Protein AF-A0A8D2P522-F1 (afdb_monomer_lite)

InterPro domains:
  IPR005515 Vitelline membrane outer layer protein I (VOMI) [PF03762] (31-127)
  IPR005515 Vitelline membrane outer layer protein I (VOMI) [PTHR18841] (31-128)
  IPR036706 Vitelline membrane outer layer protein I (VOMI) superfamily [G3DSA:2.100.10.20] (17-127)
  IPR036706 Vitelline membrane outer layer protein I (VOMI) superfamily [SSF51092] (30-127)

Organism: NCBI:txid1220523

Foldseek 3Di:
DDDDQDDDDDDDDDDDDDDPPVPDDPDADDDDDDDDDDDDPPPKAWWKKKFFWADDDPPDPRTFGQWMWTAILVGDIDTGPGDPDGHIDDMDHTQPNQKHFRDKDWDWDDDPDPDDTGTRDMDTDIDGDPPDDDDDPDDD

pLDDT: mean 74.09, std 19.89, range [28.33, 97.31]

Structure (mmCIF, N/CA/C/O backbone):
data_AF-A0A8D2P522-F1
#
_entry.id   AF-A0A8D2P522-F1
#
loop_
_atom_site.group_PDB
_atom_site.id
_atom_site.type_symbol
_atom_site.label_atom_id
_atom_site.label_alt_id
_atom_site.label_comp_id
_atom_site.label_asym_id
_atom_site.label_entity_id
_atom_site.label_seq_id
_atom_site.pdbx_PDB_ins_code
_atom_site.Cartn_x
_atom_site.Cartn_y
_atom_site.Cartn_z
_atom_site.occupancy
_atom_site.B_iso_or_equiv
_atom_site.auth_seq_id
_atom_site.auth_comp_id
_atom_site.auth_asym_id
_atom_site.auth_atom_id
_atom_site.pdbx_PDB_model_num
ATOM 1 N N . MET A 1 1 ? 0.049 5.197 -7.178 1.00 37.78 1 MET A N 1
ATOM 2 C CA . MET A 1 1 ? -0.547 4.453 -6.044 1.00 37.78 1 MET A CA 1
ATOM 3 C C . MET A 1 1 ? -0.483 5.313 -4.789 1.00 37.78 1 MET A C 1
ATOM 5 O O . MET A 1 1 ? 0.595 5.444 -4.227 1.00 37.78 1 MET A O 1
ATOM 9 N N . ALA A 1 2 ? -1.590 5.943 -4.381 1.00 28.33 2 ALA A N 1
ATOM 10 C CA . ALA A 1 2 ? -1.675 6.690 -3.119 1.00 28.33 2 ALA A CA 1
ATOM 11 C C . ALA A 1 2 ? -2.430 5.866 -2.082 1.00 28.33 2 ALA A C 1
ATOM 13 O O . ALA A 1 2 ? -3.600 5.5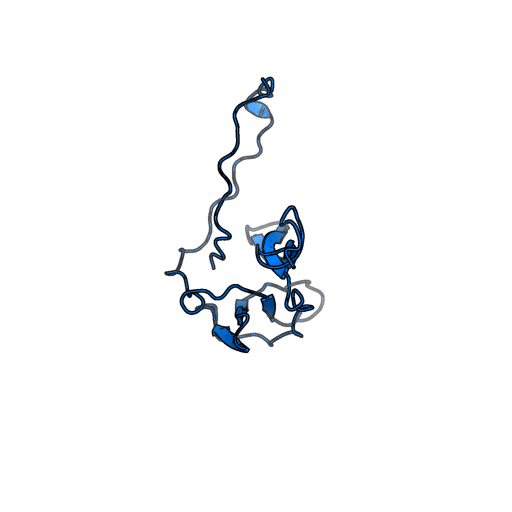59 -2.287 1.00 28.33 2 ALA A O 1
ATOM 14 N N . ILE A 1 3 ? -1.788 5.580 -0.950 1.00 39.34 3 ILE A N 1
ATOM 15 C CA . ILE A 1 3 ? -2.497 5.241 0.283 1.00 39.34 3 ILE A CA 1
ATOM 16 C C . ILE A 1 3 ? -2.469 6.500 1.142 1.00 39.34 3 ILE A C 1
ATOM 18 O O . ILE A 1 3 ? -1.415 6.895 1.639 1.00 39.34 3 ILE A O 1
ATOM 22 N N . VAL A 1 4 ? -3.615 7.153 1.295 1.00 34.84 4 VAL A N 1
ATOM 23 C CA . VAL A 1 4 ? -3.740 8.313 2.179 1.00 34.84 4 VAL A CA 1
ATOM 24 C C . VAL A 1 4 ? -4.156 7.806 3.553 1.00 34.84 4 VAL A C 1
ATOM 26 O O . VAL A 1 4 ? -5.303 7.429 3.767 1.00 34.84 4 VAL A O 1
ATOM 29 N N . THR A 1 5 ? -3.231 7.806 4.510 1.00 41.78 5 THR A N 1
ATOM 30 C CA . THR A 1 5 ? -3.612 7.802 5.925 1.00 41.78 5 THR A CA 1
ATOM 31 C C . THR A 1 5 ? -3.981 9.235 6.286 1.00 41.78 5 THR A C 1
ATOM 33 O O . THR A 1 5 ? -3.163 10.128 6.069 1.00 41.78 5 THR A O 1
ATOM 36 N N . HIS A 1 6 ? -5.198 9.477 6.785 1.00 37.53 6 HIS A N 1
ATOM 37 C CA . HIS A 1 6 ? -5.651 10.824 7.152 1.00 37.53 6 HIS A CA 1
ATOM 38 C C . HIS A 1 6 ? -4.574 11.570 7.964 1.00 37.53 6 HIS A C 1
ATOM 40 O O . HIS A 1 6 ? -4.178 11.077 9.027 1.00 37.53 6 HIS A O 1
ATOM 46 N N . PRO A 1 7 ? -4.084 12.731 7.495 1.00 40.59 7 PRO A N 1
ATOM 47 C CA . PRO A 1 7 ? -3.097 13.491 8.241 1.00 40.59 7 PRO A CA 1
ATOM 48 C C . PRO A 1 7 ? -3.731 14.014 9.535 1.00 40.59 7 PRO A C 1
ATOM 50 O O . PRO A 1 7 ? -4.802 14.622 9.520 1.00 40.59 7 PRO A O 1
ATOM 53 N N . ARG A 1 8 ? -3.067 13.783 10.674 1.00 40.03 8 ARG A N 1
ATOM 54 C CA . ARG A 1 8 ? -3.336 14.566 11.888 1.00 40.03 8 ARG A CA 1
ATOM 55 C C . ARG A 1 8 ? -2.931 16.024 11.615 1.00 40.03 8 ARG A C 1
ATOM 57 O O . ARG A 1 8 ? -1.868 16.226 11.028 1.00 40.03 8 ARG A O 1
ATOM 64 N N . PRO A 1 9 ? -3.705 17.031 12.056 1.00 40.56 9 PRO A N 1
ATOM 65 C CA . PRO A 1 9 ? -3.253 18.418 12.023 1.00 40.56 9 PRO A CA 1
ATOM 66 C C . PRO A 1 9 ? -1.980 18.557 12.868 1.00 40.56 9 PRO A C 1
ATOM 68 O O . PRO A 1 9 ? -1.960 18.139 14.027 1.00 40.56 9 PRO A O 1
ATOM 71 N N . LEU A 1 10 ? -0.910 19.104 12.290 1.00 47.97 10 LEU A N 1
ATOM 72 C CA . LEU A 1 10 ? 0.310 19.428 13.028 1.00 47.97 10 LEU A CA 1
ATOM 73 C C . LEU A 1 10 ? 0.059 20.699 13.854 1.00 47.97 10 LEU A C 1
ATOM 75 O O . LEU A 1 10 ? -0.255 21.748 13.294 1.00 47.97 10 LEU A O 1
ATOM 79 N N . SER A 1 11 ? 0.187 20.606 15.179 1.00 49.09 11 SER A N 1
ATOM 80 C CA . SER A 1 11 ? 0.166 21.774 16.069 1.00 49.09 11 SER A CA 1
ATOM 81 C C . SER A 1 11 ? 1.436 22.620 15.878 1.00 49.09 11 SER A C 1
ATOM 83 O O . SER A 1 11 ? 2.531 22.052 15.822 1.00 49.09 11 SER A O 1
ATOM 85 N N . PRO A 1 12 ? 1.344 23.961 15.820 1.00 55.34 12 PRO A N 1
ATOM 86 C CA . PRO A 1 12 ? 2.483 24.820 15.529 1.00 55.34 12 PRO A CA 1
ATOM 87 C C . PRO A 1 12 ? 3.178 25.249 16.825 1.00 55.34 12 PRO A C 1
ATOM 89 O O . PRO A 1 12 ? 2.961 26.352 17.316 1.00 55.34 12 PRO A O 1
ATOM 92 N N . THR A 1 13 ? 4.023 24.395 17.404 1.00 55.06 13 THR A N 1
ATOM 93 C CA . THR A 1 13 ? 4.893 24.815 18.518 1.00 55.06 13 THR A CA 1
ATOM 94 C C . THR A 1 13 ? 6.270 24.162 18.444 1.00 55.06 13 THR A C 1
ATOM 96 O O . THR A 1 13 ? 6.573 23.244 19.202 1.00 55.06 13 THR A O 1
ATOM 99 N N . HIS A 1 14 ? 7.110 24.642 17.527 1.00 51.31 14 HIS A N 1
ATOM 100 C CA . HIS A 1 14 ? 8.535 24.874 17.785 1.00 51.31 14 HIS A CA 1
ATOM 101 C C . HIS A 1 14 ? 9.153 25.627 16.605 1.00 51.31 14 HIS A C 1
ATOM 103 O O . HIS A 1 14 ? 9.045 25.194 15.460 1.00 51.31 14 HIS A O 1
ATOM 109 N N . GLY A 1 15 ? 9.799 26.761 16.885 1.00 53.97 15 GLY A N 1
ATOM 110 C CA . GLY A 1 15 ? 10.577 27.502 15.897 1.00 53.97 15 GLY A CA 1
ATOM 111 C C . GLY A 1 15 ? 11.801 26.694 15.478 1.00 53.97 15 GLY A C 1
ATOM 112 O O . GLY A 1 15 ? 12.825 26.716 16.160 1.00 53.97 15 GLY A O 1
ATOM 113 N N . HIS A 1 16 ? 11.690 25.974 14.366 1.00 54.34 16 HIS A N 1
ATOM 114 C CA . HIS A 1 16 ? 12.832 25.372 13.698 1.00 54.34 16 HIS A CA 1
ATOM 115 C C . HIS A 1 16 ? 13.516 26.447 12.855 1.00 54.34 16 HIS A C 1
ATOM 117 O O . HIS A 1 16 ? 12.885 27.104 12.035 1.00 54.34 16 HIS A O 1
ATOM 123 N N . ARG A 1 17 ? 14.812 26.668 13.100 1.00 55.31 17 ARG A N 1
ATOM 124 C CA . ARG A 1 17 ? 15.647 27.461 12.196 1.00 55.31 17 ARG A CA 1
ATOM 125 C C . ARG A 1 17 ? 15.749 26.694 10.885 1.00 55.31 17 ARG A C 1
ATOM 127 O O . ARG A 1 17 ? 16.305 25.595 10.880 1.00 55.31 17 ARG A O 1
ATOM 134 N N . ASP A 1 18 ? 15.214 27.267 9.815 1.00 57.59 18 ASP A N 1
ATOM 135 C CA . ASP A 1 18 ? 15.325 26.690 8.482 1.00 57.59 18 ASP A CA 1
ATOM 136 C C . ASP A 1 18 ? 16.809 26.597 8.091 1.00 57.59 18 ASP A C 1
ATOM 138 O O . ASP A 1 18 ? 17.536 27.596 8.179 1.00 57.59 18 ASP A O 1
ATOM 142 N N . PRO A 1 19 ? 17.305 25.414 7.693 1.00 58.59 19 PRO A N 1
ATOM 143 C CA . PRO A 1 19 ? 18.630 25.316 7.112 1.00 58.59 19 PRO A CA 1
ATOM 144 C C . PRO A 1 19 ? 18.666 26.107 5.792 1.00 58.59 19 PRO A C 1
ATOM 146 O O . PRO A 1 19 ? 17.648 26.225 5.106 1.00 58.59 19 PRO A O 1
ATOM 149 N N . PRO A 1 20 ? 19.828 26.661 5.405 1.00 50.91 20 PRO A N 1
ATOM 150 C CA . PRO A 1 20 ? 19.956 27.381 4.147 1.00 50.91 20 PRO A CA 1
ATOM 151 C C . PRO A 1 20 ? 19.505 26.496 2.975 1.00 50.91 20 PRO A C 1
ATOM 153 O O . PRO A 1 20 ? 19.893 25.327 2.876 1.00 50.91 20 PRO A O 1
ATOM 156 N N . LEU A 1 21 ? 18.715 27.097 2.075 1.00 57.53 21 LEU A N 1
ATOM 157 C CA . LEU A 1 21 ? 18.064 26.498 0.895 1.00 57.53 21 LEU A CA 1
ATOM 158 C C . LEU A 1 21 ? 18.992 25.648 0.002 1.00 57.53 21 LEU A C 1
ATOM 160 O O . LEU A 1 21 ? 18.518 24.848 -0.794 1.00 57.53 21 LEU A O 1
ATOM 164 N N . ALA A 1 22 ? 20.310 25.785 0.152 1.00 55.59 22 ALA A N 1
ATOM 165 C CA . ALA A 1 22 ? 21.335 25.043 -0.576 1.00 55.59 22 ALA A CA 1
ATOM 166 C C . ALA A 1 22 ? 21.527 23.576 -0.127 1.00 55.59 22 ALA A C 1
ATOM 168 O O . ALA A 1 22 ? 22.330 22.865 -0.725 1.00 55.59 22 ALA A O 1
ATOM 169 N N . SER A 1 23 ? 20.838 23.121 0.925 1.00 53.22 23 SER A N 1
ATOM 170 C CA . SER A 1 23 ? 20.988 21.764 1.485 1.00 53.22 23 SER A CA 1
ATOM 171 C C . SER A 1 23 ? 19.789 20.844 1.248 1.00 53.22 23 SER A C 1
ATOM 173 O O . SER A 1 23 ? 19.836 19.670 1.614 1.00 53.22 23 SER A O 1
ATOM 175 N N . VAL A 1 24 ? 18.728 21.349 0.613 1.00 57.62 24 VAL A N 1
ATOM 176 C CA . VAL A 1 24 ? 17.589 20.524 0.211 1.00 57.62 24 VAL A CA 1
ATOM 177 C C . VAL A 1 24 ? 17.919 19.947 -1.167 1.00 57.62 24 VAL A C 1
ATOM 179 O O . VAL A 1 24 ? 17.965 20.714 -2.133 1.00 57.62 24 VAL A O 1
ATOM 182 N N . PRO A 1 25 ? 18.203 18.635 -1.295 1.00 61.31 25 PRO A N 1
ATOM 183 C CA . PRO A 1 25 ? 18.357 18.030 -2.611 1.00 61.31 25 PRO A CA 1
ATOM 184 C C . PRO A 1 25 ? 17.099 18.326 -3.440 1.00 61.31 25 PRO A C 1
ATOM 186 O O . PRO A 1 25 ? 16.006 18.384 -2.865 1.00 61.31 25 PRO A O 1
ATOM 189 N N . PRO A 1 26 ? 17.219 18.536 -4.764 1.00 58.50 26 PRO A N 1
ATOM 190 C CA . PRO A 1 26 ? 16.049 18.768 -5.596 1.00 58.50 26 PRO A CA 1
ATOM 191 C C . PRO A 1 26 ? 15.052 17.638 -5.346 1.00 58.50 26 PRO A C 1
ATOM 193 O O . PRO A 1 26 ? 15.433 16.463 -5.369 1.00 58.50 26 PRO A O 1
ATOM 196 N N . CYS A 1 27 ? 13.794 17.992 -5.061 1.00 59.09 27 CYS A N 1
ATOM 197 C CA . CYS A 1 27 ? 12.725 17.007 -4.966 1.00 59.09 27 CYS A CA 1
ATOM 198 C C . CYS A 1 27 ? 12.830 16.098 -6.200 1.00 59.09 27 CYS A C 1
ATOM 200 O O . CYS A 1 27 ? 12.924 16.629 -7.313 1.00 59.09 27 CYS A O 1
ATOM 202 N N . PRO A 1 28 ? 12.864 14.764 -6.032 1.00 60.09 28 PRO A N 1
ATOM 203 C CA . PRO A 1 28 ? 12.922 13.852 -7.162 1.00 60.09 28 PRO A CA 1
ATOM 204 C C . PRO A 1 28 ? 11.850 14.236 -8.181 1.00 60.09 28 PRO A C 1
ATOM 206 O O . PRO A 1 28 ? 10.729 14.580 -7.792 1.00 60.09 28 PRO A O 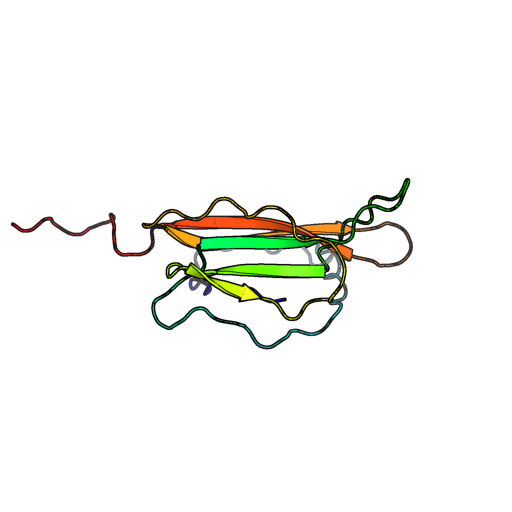1
ATOM 209 N N . ARG A 1 29 ? 12.181 14.192 -9.478 1.00 55.19 29 ARG A N 1
ATOM 210 C CA . ARG A 1 29 ? 11.164 14.324 -10.526 1.00 55.19 29 ARG A CA 1
ATOM 211 C C . ARG A 1 29 ? 10.041 13.332 -10.209 1.00 55.19 29 ARG A C 1
ATOM 213 O O . ARG A 1 29 ? 10.301 12.152 -9.989 1.00 55.19 29 ARG A O 1
ATOM 220 N N . SER A 1 30 ? 8.808 13.820 -10.110 1.00 65.94 30 SER A N 1
ATOM 221 C CA . SER A 1 30 ? 7.649 12.965 -9.865 1.00 65.94 30 SER A CA 1
ATOM 222 C C . SER A 1 30 ? 7.341 12.189 -11.142 1.00 65.94 30 SER A C 1
ATOM 224 O O . SER A 1 30 ? 6.943 12.789 -12.140 1.00 65.94 30 SER A O 1
ATOM 226 N N . TYR A 1 31 ? 7.537 10.874 -11.118 1.00 71.00 31 TYR A N 1
ATOM 227 C CA . TYR A 1 31 ? 7.161 9.983 -12.213 1.00 71.00 31 TYR A CA 1
ATOM 228 C C . TYR A 1 31 ? 5.757 9.407 -11.982 1.00 71.00 31 TYR A C 1
ATOM 230 O O . TYR A 1 31 ? 5.371 9.114 -10.849 1.00 71.00 31 TYR A O 1
ATOM 238 N N . GLY A 1 32 ? 5.009 9.220 -13.072 1.00 74.81 32 GLY A N 1
ATOM 239 C CA . GLY A 1 32 ? 3.660 8.649 -13.056 1.00 74.81 32 GLY A CA 1
ATOM 240 C C . GLY A 1 32 ? 2.545 9.659 -12.770 1.00 74.81 32 GLY A C 1
ATOM 241 O O . GLY A 1 32 ? 2.769 10.852 -12.580 1.00 74.81 32 GLY A O 1
ATOM 242 N N . SER A 1 33 ? 1.307 9.168 -12.777 1.00 81.44 33 SER A N 1
ATOM 243 C CA . SER A 1 33 ? 0.108 9.923 -12.401 1.00 81.44 33 SER A CA 1
ATOM 244 C C . SER A 1 33 ? -0.603 9.231 -11.243 1.00 81.44 33 SER A C 1
ATOM 246 O O . SER A 1 33 ? -0.514 8.013 -11.070 1.00 81.44 33 SER A O 1
ATOM 248 N N . TRP A 1 34 ? -1.282 10.016 -10.410 1.00 83.50 34 TRP A N 1
ATOM 249 C CA . TRP A 1 34 ? -2.076 9.472 -9.317 1.00 83.50 34 TRP A CA 1
ATOM 250 C C . TRP A 1 34 ? -3.413 8.963 -9.842 1.00 83.50 34 TRP A C 1
ATOM 252 O O . TRP A 1 34 ? -4.172 9.702 -10.460 1.00 83.50 34 TRP A O 1
ATOM 262 N N . GLU A 1 35 ? -3.707 7.709 -9.531 1.00 85.50 35 GLU A N 1
ATOM 263 C CA . GLU A 1 35 ? -5.033 7.128 -9.711 1.00 85.50 35 GLU A CA 1
ATOM 264 C C . GLU A 1 35 ? -5.998 7.602 -8.619 1.00 85.50 35 GLU A C 1
ATOM 266 O O . GLU A 1 35 ? -5.578 7.975 -7.517 1.00 85.50 35 GLU A O 1
ATOM 271 N N . SER A 1 36 ? -7.303 7.528 -8.898 1.00 88.75 36 SER A N 1
ATOM 272 C CA . SER A 1 36 ? -8.326 7.719 -7.865 1.00 88.75 36 SER A CA 1
ATOM 273 C C . SER A 1 36 ? -8.142 6.702 -6.730 1.00 88.75 36 SER A C 1
ATOM 275 O O . SER A 1 36 ? -7.857 5.531 -7.003 1.00 88.75 36 SER A O 1
ATOM 277 N N . PRO A 1 37 ? -8.320 7.115 -5.463 1.00 87.19 37 PRO A N 1
ATOM 278 C CA . PRO A 1 37 ? -8.141 6.217 -4.333 1.00 87.19 37 PRO A CA 1
ATOM 279 C C . PRO A 1 37 ? -9.190 5.103 -4.349 1.00 87.19 37 PRO A C 1
ATOM 281 O O . PRO A 1 37 ? -10.366 5.339 -4.625 1.00 87.19 37 PRO A O 1
ATOM 284 N N . VAL A 1 38 ? -8.756 3.895 -3.995 1.00 91.62 38 VAL A N 1
ATOM 285 C CA . VAL A 1 38 ? -9.642 2.779 -3.654 1.00 91.62 38 VAL A CA 1
ATOM 286 C C . VAL A 1 38 ? -9.732 2.737 -2.132 1.00 91.62 38 VAL A C 1
ATOM 288 O O . VAL A 1 38 ? -8.706 2.722 -1.452 1.00 91.62 38 VAL A O 1
ATOM 291 N N . LEU A 1 39 ? -10.949 2.789 -1.596 1.00 93.25 39 LEU A N 1
ATOM 292 C CA . LEU A 1 39 ? -11.202 2.953 -0.166 1.00 93.25 39 LEU A CA 1
ATOM 293 C C . LEU A 1 39 ? -11.866 1.709 0.418 1.00 93.25 39 LEU A C 1
ATOM 295 O O . LEU A 1 39 ? -12.616 1.014 -0.266 1.00 93.25 39 LEU A O 1
ATOM 299 N N . CYS A 1 40 ? -11.623 1.471 1.705 1.00 94.88 40 CYS A N 1
ATOM 300 C CA . CYS A 1 40 ? -12.426 0.522 2.463 1.00 94.88 40 CYS A CA 1
ATOM 301 C C . CYS A 1 40 ? -13.881 1.005 2.571 1.00 94.88 40 CYS A C 1
ATOM 303 O O . CYS A 1 40 ? -14.134 2.212 2.463 1.00 94.88 40 CYS A O 1
ATOM 305 N N . PRO A 1 41 ? -14.833 0.091 2.831 1.00 95.56 41 PRO A N 1
ATOM 306 C CA . PRO A 1 41 ? -16.200 0.458 3.162 1.00 95.56 41 PRO A CA 1
ATOM 307 C C . PRO A 1 41 ? -16.250 1.439 4.336 1.00 95.56 41 PRO A C 1
ATOM 309 O O . PRO A 1 41 ? -15.328 1.529 5.154 1.00 95.56 41 PRO A O 1
ATOM 312 N N . GLN A 1 42 ? -17.344 2.190 4.427 1.00 93.25 42 GLN A N 1
ATOM 313 C CA . GLN A 1 42 ? -17.519 3.174 5.488 1.00 93.25 42 GLN A CA 1
ATOM 314 C C . GLN A 1 42 ? -17.397 2.520 6.873 1.00 93.25 42 GLN A C 1
ATOM 316 O O . GLN A 1 42 ? -18.077 1.543 7.168 1.00 93.25 42 GLN A O 1
ATOM 321 N N . GLY A 1 43 ? -16.543 3.089 7.728 1.00 88.88 43 GLY A N 1
ATOM 322 C CA . GLY A 1 43 ? -16.288 2.586 9.083 1.00 88.88 43 GLY A CA 1
ATOM 323 C C . GLY A 1 43 ? -15.153 1.564 9.185 1.00 88.88 43 GLY A C 1
ATOM 324 O O . GLY A 1 43 ? -14.723 1.256 10.293 1.00 88.88 43 GLY A O 1
ATOM 325 N N . GLU A 1 44 ? -14.615 1.089 8.063 1.00 92.62 44 GLU A N 1
ATOM 326 C CA . GLU A 1 44 ? -13.472 0.181 8.041 1.00 92.62 44 GLU A CA 1
ATOM 327 C C . GLU A 1 44 ? -12.140 0.909 7.818 1.00 92.62 44 GLU A C 1
ATOM 329 O O . GLU A 1 44 ? -12.067 2.087 7.464 1.00 92.62 44 GLU A O 1
ATOM 334 N N . PHE A 1 45 ? -11.050 0.180 8.035 1.00 93.00 45 PHE A N 1
ATOM 335 C CA . PHE A 1 45 ? -9.688 0.670 7.884 1.00 93.00 45 PHE A CA 1
ATOM 336 C C . PHE A 1 45 ? -8.779 -0.421 7.329 1.00 93.00 45 PHE A C 1
ATOM 338 O O . PHE A 1 45 ? -9.071 -1.610 7.453 1.00 93.00 45 PHE A O 1
ATOM 345 N N . LEU A 1 46 ? -7.656 -0.003 6.745 1.00 95.12 46 LEU A N 1
ATOM 346 C CA . LEU A 1 46 ? -6.621 -0.919 6.282 1.00 95.12 46 LEU A CA 1
ATOM 347 C C . LEU A 1 46 ? -5.972 -1.650 7.458 1.00 95.12 46 LEU A C 1
ATOM 349 O O . LEU A 1 46 ? -5.702 -1.052 8.506 1.00 95.12 46 LEU A O 1
ATOM 353 N N . THR A 1 47 ? -5.682 -2.930 7.245 1.00 95.62 47 THR A N 1
ATOM 354 C CA . THR A 1 47 ? -5.079 -3.824 8.236 1.00 95.62 47 THR A CA 1
ATOM 355 C C . THR A 1 47 ? -3.806 -4.493 7.728 1.00 95.62 47 THR A C 1
ATOM 357 O O . THR A 1 47 ? -2.865 -4.635 8.501 1.00 95.62 47 THR A O 1
ATOM 360 N N . SER A 1 48 ? -3.708 -4.845 6.445 1.00 96.25 48 SER A N 1
ATOM 361 C CA . SER A 1 48 ? -2.507 -5.461 5.862 1.00 96.25 48 SER A CA 1
ATOM 362 C C . SER A 1 48 ? -2.345 -5.103 4.382 1.00 96.25 48 SER A C 1
ATOM 364 O O . SER A 1 48 ? -3.251 -4.514 3.790 1.00 96.25 48 SER A O 1
ATOM 366 N N . PHE A 1 49 ? -1.198 -5.436 3.788 1.00 96.00 49 PHE A N 1
ATOM 367 C CA . PHE A 1 49 ? -0.937 -5.257 2.357 1.00 96.00 49 PHE A CA 1
ATOM 368 C C . PHE A 1 49 ? -0.097 -6.400 1.779 1.00 96.00 49 PHE A C 1
ATOM 370 O O . PHE A 1 49 ? 0.585 -7.108 2.520 1.00 96.00 49 PHE A O 1
ATOM 377 N N . ARG A 1 50 ? -0.093 -6.540 0.455 1.00 95.25 50 ARG A N 1
ATOM 378 C CA . ARG A 1 50 ? 0.942 -7.261 -0.298 1.00 95.25 50 ARG A CA 1
ATOM 379 C C . ARG A 1 50 ? 1.298 -6.489 -1.560 1.00 95.25 50 ARG A C 1
ATOM 381 O O . ARG A 1 50 ? 0.486 -5.720 -2.070 1.00 95.25 50 ARG A O 1
ATOM 388 N N . LEU A 1 51 ? 2.511 -6.694 -2.056 1.00 93.62 51 LEU A N 1
ATOM 389 C CA . LEU A 1 51 ? 2.985 -6.090 -3.300 1.00 93.62 51 LEU A CA 1
ATOM 390 C C . LEU A 1 51 ? 3.005 -7.135 -4.407 1.00 93.62 51 LEU A C 1
ATOM 392 O O . LEU A 1 51 ? 3.320 -8.300 -4.153 1.00 93.62 51 LEU A O 1
ATOM 396 N N . ARG A 1 52 ? 2.695 -6.701 -5.626 1.00 92.44 52 ARG A N 1
ATOM 397 C CA . ARG A 1 52 ? 3.096 -7.401 -6.840 1.00 92.44 52 ARG A CA 1
ATOM 398 C C . ARG A 1 52 ? 4.453 -6.861 -7.239 1.00 92.44 52 ARG A C 1
ATOM 400 O O . ARG A 1 52 ? 4.658 -5.648 -7.211 1.00 92.44 52 ARG A O 1
ATOM 407 N N . VAL A 1 53 ? 5.375 -7.755 -7.547 1.00 86.94 53 VAL A N 1
ATOM 408 C CA . VAL A 1 53 ? 6.783 -7.419 -7.715 1.00 86.94 53 VAL A CA 1
ATOM 409 C C . VAL A 1 53 ? 7.320 -8.100 -8.963 1.00 86.94 53 VAL A C 1
ATOM 411 O O . VAL A 1 53 ? 7.032 -9.272 -9.210 1.00 86.94 53 VAL A O 1
ATOM 414 N N . GLU A 1 54 ? 8.092 -7.370 -9.761 1.00 81.19 54 GLU A N 1
ATOM 415 C CA . GLU A 1 54 ? 8.826 -7.968 -10.872 1.00 81.19 54 GLU A CA 1
ATOM 416 C C . GLU A 1 54 ? 9.950 -8.873 -10.329 1.00 81.19 54 GLU A C 1
ATOM 418 O O . GLU A 1 54 ? 10.724 -8.434 -9.472 1.00 81.19 54 GLU A O 1
ATOM 423 N N . PRO A 1 55 ? 10.033 -10.148 -10.752 1.00 66.06 55 PRO A N 1
ATOM 424 C CA . PRO A 1 55 ? 11.103 -11.030 -10.312 1.00 66.06 55 PRO A CA 1
ATOM 425 C C . PRO A 1 55 ? 12.456 -10.542 -10.841 1.00 66.06 55 PRO A C 1
ATOM 427 O O . PRO A 1 55 ? 12.580 -10.186 -12.011 1.00 66.06 55 PRO A O 1
ATOM 430 N N . SER A 1 56 ? 13.488 -10.592 -9.994 1.00 63.53 56 SER A N 1
ATOM 431 C CA . SER A 1 56 ? 14.860 -10.294 -10.416 1.00 63.53 56 SER A CA 1
ATOM 432 C C . SER A 1 56 ? 15.285 -11.243 -11.544 1.00 63.53 56 SER A C 1
ATOM 434 O O . SER A 1 56 ? 15.292 -12.468 -11.390 1.00 63.53 56 SER A O 1
ATOM 436 N N . VAL A 1 57 ? 15.638 -10.670 -12.694 1.00 54.03 57 VAL A N 1
ATOM 437 C CA . VAL A 1 57 ? 16.193 -11.384 -13.849 1.00 54.03 57 VAL A CA 1
ATOM 438 C C . VAL A 1 57 ? 17.713 -11.197 -13.886 1.00 54.03 57 VAL A C 1
ATOM 440 O O . VAL A 1 57 ? 18.235 -10.237 -14.447 1.00 54.03 57 VAL A O 1
ATOM 443 N N . GLY A 1 58 ? 18.448 -12.154 -13.312 1.00 56.84 58 GLY A N 1
ATOM 444 C CA . GLY A 1 58 ? 19.911 -12.245 -13.430 1.00 56.84 58 GLY A CA 1
ATOM 445 C C . GLY A 1 58 ? 20.700 -11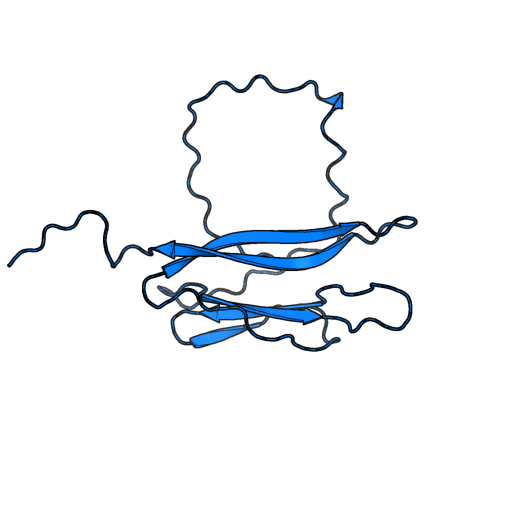.437 -12.389 1.00 56.84 58 GLY A C 1
ATOM 446 O O . GLY A 1 58 ? 20.368 -11.443 -11.215 1.00 56.84 58 GLY A O 1
ATOM 447 N N . ILE A 1 59 ? 21.799 -10.791 -12.810 1.00 49.22 59 ILE A N 1
ATOM 448 C CA . ILE A 1 59 ? 22.777 -10.087 -11.938 1.00 49.22 59 ILE A CA 1
ATOM 449 C C . ILE A 1 59 ? 22.279 -8.677 -11.535 1.00 49.22 59 ILE A C 1
ATOM 451 O O . ILE A 1 59 ? 22.996 -7.913 -10.895 1.00 49.22 59 ILE A O 1
ATOM 455 N N . ARG A 1 60 ? 21.062 -8.293 -11.937 1.00 47.34 60 ARG A N 1
ATOM 456 C CA . ARG A 1 60 ? 20.473 -6.987 -11.628 1.00 47.34 60 ARG A CA 1
ATOM 457 C C . ARG A 1 60 ? 19.376 -7.120 -10.575 1.00 47.34 60 ARG A C 1
ATOM 459 O O . ARG A 1 60 ? 18.433 -7.901 -10.725 1.00 47.34 60 ARG A O 1
ATOM 466 N N . ASP A 1 61 ? 19.486 -6.297 -9.539 1.00 50.34 61 ASP A N 1
ATOM 467 C CA . ASP A 1 61 ? 18.452 -6.080 -8.528 1.00 50.34 61 ASP A CA 1
ATOM 468 C C . ASP A 1 61 ? 17.320 -5.218 -9.113 1.00 50.34 61 ASP A C 1
ATOM 470 O O . ASP A 1 61 ? 17.113 -4.075 -8.719 1.00 50.34 61 ASP A O 1
ATOM 474 N N . ASP A 1 62 ? 16.576 -5.740 -10.086 1.00 54.12 62 ASP A N 1
ATOM 475 C CA . ASP A 1 62 ? 15.399 -5.050 -10.622 1.00 54.12 62 ASP A CA 1
ATOM 476 C C . ASP A 1 62 ? 14.140 -5.597 -9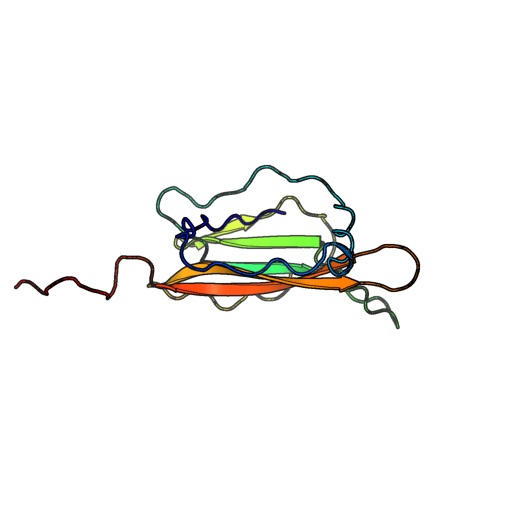.931 1.00 54.12 62 ASP A C 1
ATOM 478 O O . ASP A 1 62 ? 13.351 -6.333 -10.511 1.00 54.12 62 ASP A O 1
ATOM 482 N N . THR A 1 63 ? 13.984 -5.301 -8.638 1.00 61.84 63 THR A N 1
ATOM 483 C CA . THR A 1 63 ? 12.799 -5.696 -7.854 1.00 61.84 63 THR A CA 1
ATOM 484 C C . THR A 1 63 ? 11.956 -4.457 -7.556 1.00 61.84 63 THR A C 1
ATOM 486 O O . THR A 1 63 ? 12.029 -3.885 -6.470 1.00 61.84 63 THR A O 1
ATOM 489 N N . ALA A 1 64 ? 11.182 -3.997 -8.541 1.00 77.25 64 ALA A N 1
ATOM 490 C CA . ALA A 1 64 ? 10.238 -2.894 -8.367 1.00 77.25 64 ALA A CA 1
ATOM 491 C C . ALA A 1 64 ? 8.821 -3.420 -8.099 1.00 77.25 64 ALA A C 1
ATOM 493 O O . ALA A 1 64 ? 8.371 -4.396 -8.704 1.00 77.25 64 ALA A O 1
ATOM 494 N N . ALA A 1 65 ? 8.098 -2.752 -7.199 1.00 88.19 65 ALA A N 1
ATOM 495 C CA . ALA A 1 65 ? 6.683 -3.000 -6.982 1.00 88.19 65 ALA A CA 1
ATOM 496 C C . ALA A 1 65 ? 5.878 -2.491 -8.185 1.00 88.19 65 ALA A C 1
ATOM 498 O O . ALA A 1 65 ? 5.931 -1.309 -8.532 1.00 88.19 65 ALA A O 1
ATOM 499 N N . THR A 1 66 ? 5.116 -3.384 -8.804 1.00 89.50 66 THR A N 1
ATOM 500 C CA . THR A 1 66 ? 4.292 -3.109 -9.984 1.00 89.50 66 THR A CA 1
ATOM 501 C C . THR A 1 66 ? 2.832 -2.855 -9.621 1.00 89.50 66 THR A C 1
ATOM 503 O O . THR A 1 66 ? 2.162 -2.078 -10.300 1.00 89.50 66 THR A O 1
ATOM 506 N N . ASP A 1 67 ? 2.338 -3.454 -8.534 1.00 92.62 67 ASP A N 1
ATOM 507 C CA . ASP A 1 67 ? 0.983 -3.257 -8.009 1.00 92.62 67 ASP A CA 1
ATOM 508 C C . ASP A 1 67 ? 0.923 -3.534 -6.494 1.00 92.62 67 ASP A C 1
ATOM 510 O O . ASP A 1 67 ? 1.896 -3.982 -5.882 1.00 92.62 67 ASP A O 1
ATOM 514 N N . MET A 1 68 ? -0.218 -3.252 -5.867 1.00 94.19 68 MET A N 1
ATOM 515 C CA . MET A 1 68 ? -0.481 -3.563 -4.463 1.00 94.19 68 MET A CA 1
ATOM 516 C C . MET A 1 68 ? -1.894 -4.085 -4.248 1.00 94.19 68 MET A C 1
ATOM 518 O O . MET A 1 68 ? -2.835 -3.692 -4.933 1.00 94.19 68 MET A O 1
ATOM 522 N N . GLU A 1 69 ? -2.041 -4.895 -3.213 1.00 96.50 69 GLU A N 1
ATOM 523 C CA . GLU A 1 69 ? -3.324 -5.152 -2.585 1.00 96.50 69 GLU A CA 1
ATOM 524 C C . GLU A 1 69 ? -3.260 -4.777 -1.111 1.00 96.50 69 GLU A C 1
ATOM 526 O O . GLU A 1 69 ? -2.199 -4.836 -0.483 1.00 96.50 69 GLU A O 1
ATOM 531 N N . ALA A 1 70 ? -4.406 -4.416 -0.547 1.00 96.44 70 ALA A N 1
ATOM 532 C CA . ALA A 1 70 ? -4.552 -4.142 0.870 1.00 96.44 70 ALA A CA 1
ATOM 533 C C . ALA A 1 70 ? -5.845 -4.750 1.415 1.00 96.44 70 ALA A C 1
ATOM 535 O O . ALA A 1 70 ? -6.844 -4.829 0.706 1.00 96.44 70 ALA A O 1
ATOM 536 N N . THR A 1 71 ? -5.840 -5.181 2.673 1.00 96.75 71 THR A N 1
ATOM 537 C CA . THR A 1 71 ? -7.035 -5.724 3.331 1.00 96.75 71 THR A CA 1
ATOM 538 C C . THR A 1 71 ? -7.680 -4.684 4.225 1.00 96.75 71 THR A C 1
ATOM 540 O O . THR A 1 71 ? -6.991 -3.981 4.968 1.00 96.75 71 THR A O 1
ATOM 543 N N . CYS A 1 72 ? -9.004 -4.628 4.202 1.00 95.62 72 CYS A N 1
ATOM 544 C CA . CYS A 1 72 ? -9.805 -3.897 5.170 1.00 95.62 72 CYS A CA 1
ATOM 545 C C . CYS A 1 72 ? -10.095 -4.755 6.409 1.00 95.62 72 CYS A C 1
ATOM 547 O O . CYS A 1 72 ? -9.953 -5.981 6.388 1.00 95.62 72 CYS A O 1
ATOM 549 N N . ALA A 1 73 ? -10.511 -4.115 7.500 1.00 92.88 73 ALA A N 1
ATOM 550 C CA . ALA A 1 73 ? -10.865 -4.783 8.751 1.00 92.88 73 ALA A CA 1
ATOM 551 C C . ALA A 1 73 ? -11.980 -5.835 8.586 1.00 92.88 73 ALA A C 1
ATOM 553 O O . ALA A 1 73 ? -11.917 -6.879 9.229 1.00 92.88 73 ALA A O 1
ATOM 554 N N . GLY A 1 74 ? -12.946 -5.603 7.692 1.00 92.75 74 GLY A N 1
ATOM 555 C CA . GLY A 1 74 ? -14.015 -6.545 7.348 1.00 92.75 74 GLY A CA 1
ATOM 556 C C . GLY A 1 74 ? -13.591 -7.668 6.395 1.00 92.75 74 GLY A C 1
ATOM 557 O O . GLY A 1 74 ? -14.423 -8.474 5.991 1.00 92.75 74 GLY A O 1
ATOM 558 N N . GLY A 1 75 ? -12.309 -7.738 6.019 1.00 94.38 75 GLY A N 1
ATOM 559 C CA . GLY A 1 75 ? -11.760 -8.784 5.153 1.00 94.38 75 GLY A CA 1
ATOM 560 C C . GLY A 1 75 ? -11.844 -8.491 3.653 1.00 94.38 75 GLY A C 1
ATOM 561 O O . GLY A 1 75 ? -11.347 -9.289 2.859 1.00 94.38 75 GLY A O 1
ATOM 562 N N . LEU A 1 76 ? -12.413 -7.351 3.246 1.00 96.50 76 LEU A N 1
ATOM 563 C CA . LEU A 1 76 ? -12.390 -6.929 1.846 1.00 96.50 76 LEU A CA 1
ATOM 564 C C . LEU A 1 76 ? -10.945 -6.707 1.378 1.00 96.50 76 LEU A C 1
ATOM 566 O O . LEU A 1 76 ? -10.184 -5.986 2.025 1.00 96.50 76 LEU A O 1
ATOM 570 N N . VAL A 1 77 ? -10.587 -7.287 0.232 1.00 97.31 77 VAL A N 1
ATOM 571 C CA . VAL A 1 77 ? -9.318 -7.023 -0.454 1.00 97.31 77 VAL A CA 1
ATOM 572 C C . VAL A 1 77 ? -9.522 -5.897 -1.461 1.00 97.31 77 VAL A C 1
ATOM 574 O O . VAL A 1 77 ? -10.347 -6.000 -2.367 1.00 97.31 77 VAL A O 1
ATOM 577 N N . LEU A 1 78 ? -8.758 -4.822 -1.305 1.00 96.44 78 LEU A N 1
ATOM 578 C CA . LEU A 1 78 ? -8.651 -3.732 -2.264 1.00 96.44 78 LEU A CA 1
ATOM 579 C C . LEU A 1 78 ? -7.449 -3.995 -3.162 1.00 96.44 78 LEU A C 1
ATOM 581 O O . LEU A 1 78 ? -6.343 -4.169 -2.652 1.00 96.44 78 LEU A O 1
ATOM 585 N N . GLN A 1 79 ? -7.646 -3.973 -4.476 1.00 94.81 79 GLN A N 1
ATOM 586 C CA . GLN A 1 79 ? -6.555 -4.055 -5.442 1.00 94.81 79 GLN A CA 1
ATOM 587 C C . GLN A 1 79 ? -6.274 -2.680 -6.047 1.00 94.81 79 GLN A C 1
ATOM 589 O O . GLN A 1 79 ? -7.191 -1.917 -6.368 1.00 94.81 79 GLN A O 1
ATOM 594 N N . GLY A 1 80 ? -4.990 -2.366 -6.190 1.00 91.31 80 GLY A N 1
ATOM 595 C CA . GLY A 1 80 ? -4.523 -1.211 -6.930 1.00 91.31 80 GLY A CA 1
ATOM 596 C C . GLY A 1 80 ? -4.815 -1.313 -8.427 1.00 91.31 80 GLY A C 1
ATOM 597 O O . GLY A 1 80 ? -5.256 -2.329 -8.959 1.00 91.31 80 GLY A O 1
ATOM 598 N N . LYS A 1 81 ? -4.565 -0.203 -9.119 1.00 91.75 81 LYS A N 1
ATOM 599 C CA . LYS A 1 81 ? -4.576 -0.121 -10.585 1.00 91.75 81 LYS A CA 1
ATOM 600 C C . LYS A 1 81 ? -3.141 -0.068 -11.113 1.00 91.75 81 LYS A C 1
ATOM 602 O O . LYS A 1 81 ? -2.801 0.806 -11.905 1.00 91.75 81 LYS A O 1
ATOM 607 N N . GLY A 1 82 ? -2.275 -0.913 -10.557 1.00 89.00 82 GLY A N 1
ATOM 608 C CA . GLY A 1 82 ? -0.887 -1.035 -10.981 1.00 89.00 82 GLY A CA 1
ATOM 609 C C . GLY A 1 82 ? -0.741 -1.803 -12.294 1.00 89.00 82 GLY A C 1
ATOM 610 O O . GLY A 1 82 ? -1.697 -2.007 -13.044 1.00 89.00 82 GLY A O 1
ATOM 611 N N . LEU A 1 83 ? 0.484 -2.225 -12.583 1.00 88.19 83 LEU A N 1
ATOM 612 C CA . LEU A 1 83 ? 0.806 -2.951 -13.806 1.00 88.19 83 LEU A CA 1
ATOM 613 C C . LEU A 1 83 ? 0.383 -4.431 -13.682 1.00 88.19 83 LEU A C 1
ATOM 615 O O . LEU A 1 83 ? 0.458 -5.027 -12.600 1.00 88.19 83 LEU A O 1
ATOM 619 N N . PRO A 1 84 ? -0.058 -5.067 -14.782 1.00 89.31 84 PRO A N 1
ATOM 620 C CA . PRO A 1 84 ? -0.610 -6.420 -14.745 1.00 89.31 84 PRO A CA 1
ATOM 621 C C . PRO A 1 84 ? 0.439 -7.541 -14.625 1.00 89.31 84 PRO A C 1
ATOM 623 O O . PRO A 1 84 ? 0.057 -8.707 -14.640 1.00 89.31 84 PRO A O 1
ATOM 626 N N . TRP A 1 85 ? 1.733 -7.223 -14.518 1.00 85.19 85 TRP A N 1
ATOM 627 C CA . TRP A 1 85 ? 2.832 -8.197 -14.509 1.00 85.19 85 TRP A CA 1
ATOM 628 C C . TRP A 1 85 ? 3.610 -8.230 -13.191 1.00 85.19 85 TRP A C 1
ATOM 630 O O . TRP A 1 85 ? 3.547 -7.299 -12.384 1.00 85.19 85 TRP A O 1
ATOM 640 N N . GLY A 1 86 ? 4.372 -9.308 -13.006 1.00 87.00 86 GLY A N 1
ATOM 641 C CA . GLY A 1 86 ? 5.067 -9.640 -11.766 1.00 87.00 86 GLY A CA 1
ATOM 642 C C . GLY A 1 86 ? 4.277 -10.634 -10.918 1.00 87.00 86 GLY A C 1
ATOM 643 O O . GLY A 1 86 ? 3.162 -11.024 -11.261 1.00 87.00 86 GLY A O 1
ATOM 644 N N . GLU A 1 87 ? 4.855 -11.014 -9.787 1.00 89.00 87 GLU A N 1
ATOM 645 C CA . GLU A 1 87 ? 4.298 -12.012 -8.879 1.00 89.00 87 GLU A CA 1
ATOM 646 C C . GLU A 1 87 ? 3.843 -11.368 -7.572 1.00 89.00 87 GLU A C 1
ATOM 648 O O . GLU A 1 87 ? 4.472 -10.440 -7.057 1.00 89.00 87 GLU A O 1
ATOM 653 N N . TRP A 1 88 ? 2.732 -11.855 -7.020 1.00 92.31 88 TRP A N 1
ATOM 654 C CA . TRP A 1 88 ? 2.264 -11.408 -5.711 1.00 92.31 88 TRP A CA 1
ATOM 655 C C . TRP A 1 88 ? 3.140 -11.992 -4.604 1.00 92.31 88 TRP A C 1
ATOM 657 O O . TRP A 1 88 ? 3.248 -13.209 -4.454 1.00 92.31 88 TRP A O 1
ATOM 667 N N . GLY A 1 89 ? 3.706 -11.116 -3.778 1.00 90.31 89 GLY A N 1
ATOM 668 C CA . GLY A 1 89 ? 4.396 -11.509 -2.558 1.00 90.31 89 GLY A CA 1
ATOM 669 C C . GLY A 1 89 ? 3.447 -12.009 -1.466 1.00 90.31 89 GLY A C 1
ATOM 670 O O . GLY A 1 89 ? 2.216 -12.008 -1.593 1.00 90.31 89 GLY A O 1
ATOM 671 N N . ALA A 1 90 ? 4.041 -12.405 -0.342 1.00 93.69 90 ALA A N 1
ATOM 672 C CA . ALA A 1 90 ? 3.291 -12.730 0.862 1.00 93.69 90 ALA A CA 1
ATOM 673 C C . ALA A 1 90 ? 2.587 -11.490 1.434 1.00 93.69 90 ALA A C 1
ATOM 675 O O . ALA A 1 90 ? 3.067 -10.360 1.316 1.00 93.69 90 ALA A O 1
ATOM 676 N N . TRP A 1 91 ? 1.463 -11.720 2.110 1.00 95.44 91 TRP A N 1
ATOM 677 C CA . TRP A 1 91 ? 0.803 -10.694 2.908 1.00 95.44 91 TRP A CA 1
ATOM 678 C C . TRP A 1 91 ? 1.688 -10.230 4.062 1.00 95.44 91 TRP A C 1
ATOM 680 O O . TRP A 1 91 ? 2.365 -11.025 4.721 1.00 95.44 91 TRP A O 1
ATOM 690 N N . SER A 1 92 ? 1.641 -8.931 4.343 1.00 94.31 92 SER A N 1
ATOM 691 C CA . SER A 1 92 ? 2.207 -8.369 5.557 1.00 94.31 92 SER A CA 1
ATOM 692 C C . SER A 1 92 ? 1.493 -8.928 6.784 1.00 94.31 92 SER A C 1
ATOM 694 O O . SER A 1 92 ? 0.357 -9.401 6.725 1.00 94.31 92 SER A O 1
ATOM 696 N N . ARG A 1 93 ? 2.120 -8.779 7.953 1.00 93.81 93 ARG A N 1
ATOM 697 C CA . ARG A 1 93 ? 1.384 -8.948 9.209 1.00 93.81 93 ARG A CA 1
ATOM 698 C C . ARG A 1 93 ? 0.216 -7.961 9.240 1.00 93.81 93 ARG A C 1
ATOM 700 O O . ARG A 1 93 ? 0.383 -6.803 8.855 1.00 93.81 93 ARG A O 1
ATOM 707 N N . SER A 1 94 ? -0.937 -8.440 9.689 1.00 94.06 94 SER A N 1
ATOM 708 C CA . SER A 1 94 ? -2.127 -7.614 9.866 1.00 94.06 94 SER A CA 1
ATOM 709 C C . SER A 1 94 ? -2.023 -6.782 11.146 1.00 94.06 94 SER A C 1
ATOM 711 O O . SER A 1 94 ? -1.548 -7.275 12.174 1.00 94.06 94 SER A O 1
ATOM 713 N N . CYS A 1 95 ? -2.476 -5.528 11.103 1.00 89.44 95 CYS A N 1
ATOM 714 C CA . CYS A 1 95 ? -2.811 -4.775 12.303 1.00 89.44 95 CYS A CA 1
ATOM 715 C C . CYS A 1 95 ? -3.950 -5.528 13.002 1.00 89.44 95 CYS A C 1
ATOM 717 O O . CYS A 1 95 ? -5.013 -5.712 12.416 1.00 89.44 95 CYS A O 1
ATOM 719 N N . GLY A 1 96 ? -3.703 -6.025 14.220 1.00 87.06 96 GLY A N 1
ATOM 720 C CA . GLY A 1 96 ? -4.686 -6.806 14.979 1.00 87.06 96 GLY A CA 1
ATOM 721 C C . GLY A 1 96 ? -6.026 -6.080 15.156 1.00 87.06 96 GLY A C 1
ATOM 722 O O . GLY A 1 96 ? -6.129 -4.887 14.896 1.00 87.06 96 GLY A O 1
ATOM 723 N N . SER A 1 97 ? -7.048 -6.782 15.648 1.00 86.88 97 SER A N 1
ATOM 724 C CA . SER A 1 97 ? -8.443 -6.302 15.680 1.00 86.88 97 SER A CA 1
ATOM 725 C C . SER A 1 97 ? -8.679 -4.960 16.396 1.00 86.88 97 SER A C 1
ATOM 727 O O . SER A 1 97 ? -9.656 -4.278 16.100 1.00 86.88 97 SER A O 1
ATOM 729 N N . SER A 1 98 ? -7.800 -4.546 17.313 1.00 87.38 98 SER A N 1
ATOM 730 C CA . SER A 1 98 ? -7.874 -3.255 18.017 1.00 87.38 98 SER A CA 1
ATOM 731 C C . SER A 1 98 ? -7.076 -2.124 17.350 1.00 87.38 98 SER A C 1
ATOM 733 O O . SER A 1 98 ? -7.142 -0.973 17.792 1.00 87.38 98 SER A O 1
ATOM 735 N N . CYS A 1 99 ? -6.347 -2.414 16.273 1.00 90.31 99 CYS A N 1
ATOM 736 C CA . CYS A 1 99 ? -5.415 -1.502 15.624 1.00 90.31 99 CYS A CA 1
ATOM 737 C C . CYS A 1 99 ? -5.802 -1.215 14.172 1.00 90.31 99 CYS A C 1
ATOM 739 O O . CYS A 1 99 ? -6.325 -2.067 13.469 1.00 90.31 99 CYS A O 1
ATOM 741 N N . ARG A 1 100 ? -5.429 -0.029 13.692 1.00 90.94 100 ARG A N 1
ATOM 742 C CA . ARG A 1 100 ? -5.528 0.373 12.285 1.00 90.94 100 ARG A CA 1
ATOM 743 C C . ARG A 1 100 ? -4.176 0.802 11.745 1.00 90.94 100 ARG A C 1
ATOM 745 O O . ARG A 1 100 ? -3.315 1.245 12.510 1.00 90.94 100 ARG A O 1
ATOM 752 N N . VAL A 1 101 ? -4.021 0.777 10.426 1.00 93.81 101 VAL A N 1
ATOM 753 C CA . VAL A 1 101 ? -2.906 1.467 9.771 1.00 93.81 101 VAL A CA 1
ATOM 754 C C . VAL A 1 101 ? -3.026 2.974 10.014 1.00 93.81 101 VAL A C 1
ATOM 756 O O . VAL A 1 101 ? -4.050 3.589 9.722 1.00 93.81 101 VAL A O 1
ATOM 759 N N . CYS A 1 102 ? -1.970 3.573 10.557 1.00 92.69 102 CYS A N 1
ATOM 760 C CA . CYS A 1 102 ? -1.884 5.005 10.859 1.00 92.69 102 CYS A CA 1
ATOM 761 C C . CYS A 1 102 ? -0.663 5.685 10.230 1.00 92.69 102 CYS A C 1
ATOM 763 O O . CYS A 1 102 ? -0.516 6.899 10.346 1.00 92.69 102 CYS A O 1
ATOM 765 N N . GLY A 1 103 ? 0.212 4.918 9.582 1.00 91.19 103 GLY A N 1
ATOM 766 C CA . GLY A 1 103 ? 1.374 5.448 8.888 1.00 91.19 103 GLY A CA 1
ATOM 767 C C . GLY A 1 103 ? 1.965 4.434 7.924 1.00 91.19 103 GLY A C 1
ATOM 768 O O . GLY A 1 103 ? 1.762 3.225 8.065 1.00 91.19 103 GLY A O 1
ATOM 769 N N . ILE A 1 104 ? 2.723 4.946 6.960 1.00 92.06 104 ILE A N 1
ATOM 770 C CA . ILE A 1 104 ? 3.435 4.160 5.957 1.00 92.06 104 ILE A CA 1
ATOM 771 C C . ILE A 1 104 ? 4.883 4.648 5.861 1.00 92.06 104 ILE A C 1
ATOM 773 O O . ILE A 1 104 ? 5.157 5.836 6.021 1.00 92.06 104 ILE A O 1
ATOM 777 N N . ARG A 1 105 ? 5.816 3.739 5.585 1.00 90.25 105 ARG A N 1
ATOM 778 C CA . ARG A 1 105 ? 7.182 4.068 5.167 1.00 90.25 105 ARG A CA 1
ATOM 779 C C . ARG A 1 105 ? 7.514 3.282 3.915 1.00 90.25 105 ARG A C 1
ATOM 781 O O . ARG A 1 105 ? 7.421 2.061 3.912 1.00 90.25 105 ARG A O 1
ATOM 788 N N . THR A 1 106 ? 7.922 3.991 2.878 1.00 86.94 106 THR A N 1
ATOM 789 C CA . THR A 1 106 ? 8.326 3.418 1.596 1.00 86.94 106 THR A CA 1
ATOM 790 C C . THR A 1 106 ? 9.842 3.270 1.539 1.00 86.94 106 THR A C 1
ATOM 792 O O . THR A 1 106 ? 10.576 4.112 2.066 1.00 86.94 106 THR A O 1
ATOM 795 N N . ARG A 1 107 ? 10.324 2.212 0.890 1.00 82.62 107 ARG A N 1
ATOM 796 C CA . ARG A 1 107 ? 11.698 2.120 0.397 1.00 82.62 107 ARG A CA 1
ATOM 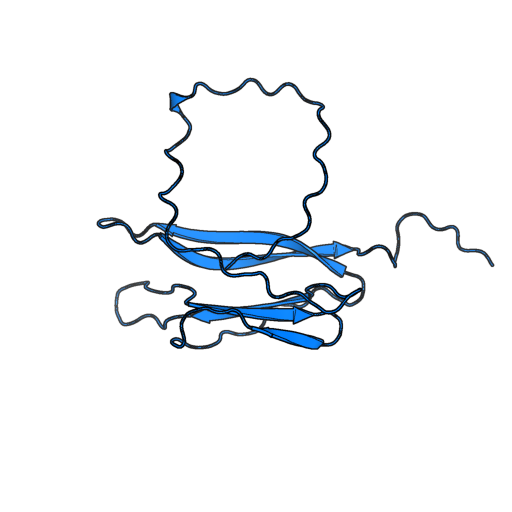797 C C . ARG A 1 107 ? 11.667 2.393 -1.096 1.00 82.62 107 ARG A C 1
ATOM 799 O O . ARG A 1 107 ? 10.921 1.745 -1.823 1.00 82.62 107 ARG A O 1
ATOM 806 N N . VAL A 1 108 ? 12.451 3.370 -1.520 1.00 79.75 108 VAL A N 1
ATOM 807 C CA . VAL A 1 108 ? 12.637 3.705 -2.929 1.00 79.75 108 VAL A CA 1
ATOM 808 C C . VAL A 1 108 ? 14.099 3.451 -3.235 1.00 79.75 108 VAL A C 1
ATOM 810 O O . VAL A 1 108 ? 14.955 3.955 -2.507 1.00 79.75 108 VAL A O 1
ATOM 813 N N . ASP A 1 109 ? 14.369 2.642 -4.250 1.00 71.81 109 ASP A N 1
ATOM 814 C CA . ASP A 1 109 ? 15.730 2.459 -4.742 1.00 71.81 109 ASP A CA 1
ATOM 815 C C . ASP A 1 109 ? 16.047 3.526 -5.794 1.00 71.81 109 ASP A C 1
ATOM 817 O O . ASP A 1 109 ? 15.171 3.930 -6.563 1.00 71.81 109 ASP A O 1
ATOM 821 N N . LEU A 1 110 ? 17.284 4.011 -5.791 1.00 60.69 110 LEU A N 1
ATOM 822 C CA . LEU A 1 110 ? 17.808 4.990 -6.733 1.00 60.69 110 LEU A CA 1
ATOM 823 C C . LEU A 1 110 ? 18.836 4.270 -7.601 1.00 60.69 110 LEU A C 1
ATOM 825 O O . LEU A 1 110 ? 20.006 4.172 -7.235 1.00 60.69 110 LEU A O 1
ATOM 829 N N . HIS A 1 111 ? 18.406 3.746 -8.749 1.00 57.81 111 HIS A N 1
ATOM 830 C CA . HIS A 1 111 ? 19.345 3.085 -9.646 1.00 57.81 111 HIS A CA 1
ATOM 831 C C . HIS A 1 111 ? 20.260 4.124 -10.320 1.00 57.81 111 HIS A C 1
ATOM 833 O O . HIS A 1 111 ? 19.795 5.074 -10.960 1.00 57.81 111 HIS A O 1
ATOM 839 N N . ASN A 1 112 ? 21.576 3.949 -10.178 1.00 52.22 112 ASN A N 1
ATOM 840 C CA . ASN A 1 112 ? 22.589 4.856 -10.715 1.00 52.22 112 ASN A CA 1
ATOM 841 C C . ASN A 1 112 ? 22.857 4.552 -12.197 1.00 52.22 112 ASN A C 1
ATOM 843 O O . ASN A 1 112 ? 23.522 3.566 -12.494 1.00 52.22 112 ASN A O 1
ATOM 847 N N . PHE A 1 113 ? 22.336 5.394 -13.097 1.00 52.44 113 PHE A N 1
ATOM 848 C CA . PHE A 1 113 ? 23.024 6.019 -14.252 1.00 52.44 113 PHE A CA 1
ATOM 849 C C . PHE A 1 113 ? 22.022 6.678 -15.229 1.00 52.44 113 PHE A C 1
ATOM 851 O O . PHE A 1 113 ? 22.431 7.565 -15.971 1.00 52.44 113 PHE A O 1
ATOM 858 N N . PHE A 1 114 ? 20.728 6.304 -15.211 1.00 50.97 114 PHE A N 1
ATOM 859 C CA . PHE A 1 114 ? 19.712 6.796 -16.169 1.00 50.97 114 PHE A CA 1
ATOM 860 C C . PHE A 1 114 ? 18.261 6.889 -15.622 1.00 50.97 114 PHE A C 1
ATOM 862 O O . PHE A 1 114 ? 17.312 6.580 -16.333 1.00 50.97 114 PHE A O 1
ATOM 869 N N . ASP A 1 115 ? 18.065 7.373 -14.389 1.00 53.25 115 ASP A N 1
ATOM 870 C CA . ASP A 1 115 ? 16.749 7.786 -13.849 1.00 53.25 115 ASP A CA 1
ATOM 871 C C . ASP A 1 115 ? 15.643 6.705 -13.773 1.00 53.25 115 ASP A C 1
ATOM 873 O O . ASP A 1 115 ? 14.564 6.861 -14.346 1.00 53.25 115 ASP A O 1
ATOM 877 N N . THR A 1 116 ? 15.825 5.652 -12.972 1.00 56.22 116 THR A N 1
ATOM 878 C CA . THR A 1 116 ? 14.678 4.833 -12.529 1.00 56.22 116 THR A CA 1
ATOM 879 C C . THR A 1 116 ? 14.666 4.717 -11.013 1.00 56.22 116 THR A C 1
ATOM 881 O O . THR A 1 116 ? 15.293 3.829 -10.435 1.00 56.22 116 THR A O 1
ATOM 884 N N . SER A 1 117 ? 13.962 5.646 -10.360 1.00 58.34 117 SER A N 1
ATOM 885 C CA . SER A 1 117 ? 13.581 5.492 -8.959 1.00 58.34 117 SER A CA 1
ATOM 886 C C . SER A 1 117 ? 12.298 4.666 -8.873 1.00 58.34 117 SER A C 1
ATOM 888 O O . SER A 1 117 ? 11.286 4.998 -9.490 1.00 58.34 117 SER A O 1
ATOM 890 N N . GLY A 1 118 ? 12.346 3.555 -8.140 1.00 74.75 118 GLY A N 1
ATOM 891 C CA . GLY A 1 118 ? 11.229 2.615 -8.017 1.00 74.75 118 GLY A CA 1
ATOM 892 C C . GLY A 1 118 ? 10.900 2.324 -6.558 1.00 74.75 118 GLY A C 1
ATOM 893 O O . GLY A 1 118 ? 11.804 2.212 -5.731 1.00 74.75 118 GLY A O 1
ATOM 894 N N . LEU A 1 119 ? 9.610 2.203 -6.225 1.00 79.94 119 LEU A N 1
ATOM 895 C CA . LEU A 1 119 ? 9.185 1.659 -4.932 1.00 79.94 119 LEU A CA 1
ATOM 896 C C . LEU A 1 119 ? 9.593 0.184 -4.879 1.00 79.94 119 LEU A C 1
ATOM 898 O O . LEU A 1 119 ? 9.180 -0.587 -5.738 1.00 79.94 119 LEU A O 1
ATOM 902 N N . THR A 1 120 ? 10.362 -0.207 -3.869 1.00 82.00 120 THR A N 1
ATOM 903 C CA . THR A 1 120 ? 10.839 -1.591 -3.710 1.00 82.00 120 THR A CA 1
ATOM 904 C C . THR A 1 120 ? 10.269 -2.275 -2.475 1.00 82.00 120 THR A C 1
ATOM 906 O O . THR A 1 120 ? 10.165 -3.496 -2.440 1.00 82.00 120 THR A O 1
ATOM 909 N N . ASP A 1 121 ? 9.866 -1.506 -1.461 1.00 84.75 121 ASP A N 1
ATOM 910 C CA . ASP A 1 121 ? 9.302 -2.055 -0.227 1.00 84.75 121 ASP A CA 1
ATOM 911 C C . ASP A 1 121 ? 8.361 -1.052 0.453 1.00 84.75 121 ASP A C 1
ATOM 913 O O . ASP A 1 121 ? 8.471 0.170 0.283 1.00 84.75 121 ASP A O 1
ATOM 917 N N . LEU A 1 122 ? 7.447 -1.568 1.269 1.00 88.25 122 LEU A N 1
ATOM 918 C CA . 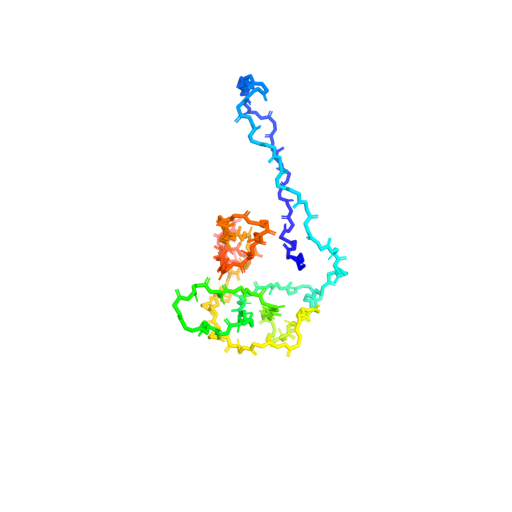LEU A 1 122 ? 6.494 -0.788 2.043 1.00 88.25 122 LEU A CA 1
ATOM 919 C C . LEU A 1 122 ? 6.406 -1.339 3.469 1.00 88.25 122 LEU A C 1
ATOM 921 O O . LEU A 1 122 ? 6.392 -2.538 3.712 1.00 88.25 122 LEU A O 1
ATOM 925 N N . ARG A 1 123 ? 6.334 -0.450 4.456 1.00 90.62 123 ARG A N 1
ATOM 926 C CA . ARG A 1 123 ? 6.105 -0.803 5.857 1.00 90.62 123 ARG A CA 1
ATOM 927 C C . ARG A 1 123 ? 4.891 -0.057 6.378 1.00 90.62 123 ARG A C 1
ATOM 929 O O . ARG A 1 123 ? 4.845 1.169 6.297 1.00 90.62 123 ARG A O 1
ATOM 936 N N . LEU A 1 124 ? 3.951 -0.795 6.959 1.00 92.94 124 LEU A N 1
ATOM 937 C CA . LEU A 1 124 ? 2.812 -0.235 7.678 1.00 92.94 124 LEU A CA 1
ATOM 938 C C . LEU A 1 124 ? 3.155 -0.015 9.151 1.00 92.94 124 LEU A C 1
ATOM 940 O O . LEU A 1 124 ? 3.852 -0.822 9.770 1.00 92.94 124 LEU A O 1
ATOM 944 N N . TYR A 1 125 ? 2.619 1.061 9.715 1.00 93.62 125 TYR A N 1
ATOM 945 C CA . TYR A 1 125 ? 2.595 1.314 11.149 1.00 93.62 125 TYR A CA 1
ATOM 946 C C . TYR A 1 125 ? 1.166 1.165 11.659 1.00 93.62 125 TYR A C 1
ATOM 948 O O . TYR A 1 125 ? 0.245 1.801 11.138 1.00 93.62 125 TYR A O 1
ATOM 956 N N . CYS A 1 126 ? 0.999 0.330 12.682 1.00 93.56 126 CYS A N 1
ATOM 957 C CA . CYS A 1 126 ? -0.280 0.086 13.332 1.00 93.56 126 CYS A CA 1
ATOM 958 C C . CYS A 1 126 ? -0.400 0.945 14.594 1.00 93.56 126 CYS A C 1
ATOM 960 O O . CYS A 1 126 ? 0.498 0.940 15.435 1.00 93.56 126 CYS A O 1
ATOM 962 N N . CYS A 1 127 ? -1.525 1.639 14.744 1.00 92.31 127 CYS A N 1
ATOM 963 C CA . CYS A 1 127 ? -1.885 2.372 15.955 1.00 92.31 127 CYS A CA 1
ATOM 964 C C . CYS A 1 127 ? -3.207 1.835 16.511 1.00 92.31 127 CYS A C 1
ATOM 966 O O . CYS A 1 127 ? -4.044 1.396 15.717 1.00 92.31 127 CYS A O 1
ATOM 968 N N . PRO A 1 128 ? -3.460 1.958 17.825 1.00 89.81 128 PRO A N 1
ATOM 969 C CA . PRO A 1 128 ? -4.789 1.729 18.379 1.00 89.81 128 PRO A CA 1
ATOM 970 C C . PRO A 1 128 ? -5.830 2.572 17.633 1.00 89.81 128 PRO A C 1
ATOM 972 O O . PRO A 1 128 ? -5.618 3.768 17.393 1.00 89.81 128 PRO A O 1
ATOM 975 N N . HIS A 1 129 ? -6.943 1.958 17.239 1.00 78.31 129 HIS A N 1
ATOM 976 C CA . HIS A 1 129 ? -8.113 2.704 16.786 1.00 78.31 129 HIS A CA 1
ATOM 977 C C . HIS A 1 129 ? -9.074 2.869 17.972 1.00 78.31 129 HIS A C 1
ATOM 979 O O . HIS A 1 129 ? -9.159 1.988 18.829 1.00 78.31 129 HIS A O 1
ATOM 985 N N . ALA A 1 130 ? -9.696 4.047 18.087 1.00 66.00 130 ALA A N 1
ATOM 986 C CA . ALA A 1 130 ? -10.469 4.451 19.259 1.00 66.00 130 ALA A CA 1
ATOM 987 C C . ALA A 1 130 ? -11.688 3.532 19.447 1.00 66.00 130 ALA A C 1
ATOM 989 O O . ALA A 1 130 ? -12.721 3.707 18.813 1.00 66.00 130 ALA A O 1
ATOM 990 N N . GLY A 1 131 ? -11.493 2.540 20.308 1.00 59.16 131 GLY A N 1
ATOM 991 C CA . GLY A 1 131 ? -12.438 1.496 20.700 1.00 59.16 131 GLY A CA 1
ATOM 992 C C . GLY A 1 131 ? -11.879 0.642 21.844 1.00 59.16 131 GLY A C 1
ATOM 993 O O . GLY A 1 131 ? -12.647 0.090 22.620 1.00 59.16 131 GLY A O 1
ATOM 994 N N . TYR A 1 132 ? -10.549 0.617 22.023 1.00 56.47 132 TYR A N 1
ATOM 995 C CA . TYR A 1 132 ? -9.893 -0.045 23.153 1.00 56.47 132 TYR A CA 1
ATOM 996 C C . TYR A 1 132 ? -8.734 0.803 23.709 1.00 56.47 132 TYR A C 1
ATOM 998 O O . TYR A 1 132 ? -7.640 0.827 23.149 1.00 56.47 132 TYR A O 1
ATOM 1006 N N . GLY A 1 133 ? -8.989 1.490 24.829 1.00 51.47 133 GLY A N 1
ATOM 1007 C CA . GLY A 1 133 ? -7.972 1.767 25.850 1.00 51.47 133 GLY A CA 1
ATOM 1008 C C . GLY A 1 133 ? -7.086 3.006 25.695 1.00 51.47 133 GLY A C 1
ATOM 1009 O O . GLY A 1 133 ? -5.878 2.855 25.602 1.00 51.47 133 GLY A O 1
ATOM 1010 N N . TRP A 1 134 ? -7.665 4.209 25.776 1.00 40.28 134 TRP A N 1
ATOM 1011 C CA . TRP A 1 134 ? -7.092 5.337 26.536 1.00 40.28 134 TRP A CA 1
ATOM 1012 C C . TRP A 1 134 ? -8.245 6.246 26.997 1.00 40.28 134 TRP A C 1
ATOM 1014 O O . TRP A 1 134 ? -8.734 7.067 26.226 1.00 40.28 134 TRP A O 1
ATOM 1024 N N . GLY A 1 135 ? -8.695 6.080 28.248 1.00 48.03 135 GLY A N 1
ATOM 1025 C CA . GLY A 1 135 ? -9.555 7.059 28.931 1.00 48.03 135 GLY A CA 1
ATOM 1026 C C . GLY A 1 135 ? -11.076 6.890 28.811 1.00 48.03 135 GLY A C 1
ATOM 1027 O O . GLY A 1 135 ? -11.776 7.874 28.581 1.00 48.03 135 GLY A O 1
ATOM 1028 N N . GLN A 1 136 ? -11.622 5.692 29.022 1.00 51.22 136 GLN A N 1
ATOM 1029 C CA . GLN A 1 136 ? -13.035 5.564 29.407 1.00 51.22 136 GLN A CA 1
ATOM 1030 C C . GLN A 1 136 ? -13.107 4.975 30.820 1.00 51.22 136 GLN A C 1
ATOM 1032 O O . GLN A 1 136 ? -12.459 3.955 31.056 1.00 51.22 136 GLN A O 1
ATOM 1037 N N . PRO A 1 137 ? -13.820 5.617 31.767 1.00 44.62 137 PRO A N 1
ATOM 1038 C CA . PRO A 1 137 ? -14.107 5.003 33.050 1.00 44.62 137 PRO A CA 1
ATOM 1039 C C . PRO A 1 137 ? -15.024 3.811 32.796 1.00 44.62 137 PRO A C 1
ATOM 1041 O O . PRO A 1 137 ? -16.122 3.962 32.258 1.00 44.62 137 PRO A O 1
ATOM 1044 N N . GLU A 1 138 ? -14.560 2.625 33.168 1.00 52.72 138 GLU A N 1
ATOM 1045 C CA . GLU A 1 138 ? -15.438 1.474 33.330 1.00 52.72 138 GLU A CA 1
ATOM 1046 C C . GLU A 1 138 ? -16.577 1.902 34.268 1.00 52.72 138 GLU A C 1
ATOM 1048 O O . GLU A 1 138 ? -16.346 2.392 35.373 1.00 52.72 138 GLU A O 1
ATOM 1053 N N . THR A 1 139 ? -17.811 1.831 33.783 1.00 40.12 139 THR A N 1
ATOM 1054 C CA . THR A 1 139 ? -19.019 2.090 34.571 1.00 40.12 139 THR A CA 1
ATOM 1055 C C . THR A 1 139 ? -20.057 1.037 34.200 1.00 40.12 139 THR A C 1
ATOM 1057 O O . THR A 1 139 ? -20.130 0.661 33.030 1.00 40.12 139 THR A O 1
ATOM 1060 N N . PRO A 1 140 ? -20.884 0.615 35.164 1.00 43.78 140 PRO A N 1
ATOM 1061 C CA . PRO A 1 140 ? -20.607 -0.473 36.106 1.00 43.78 140 PRO A CA 1
ATOM 1062 C C . PRO A 1 140 ? -21.027 -1.850 35.581 1.00 43.78 140 PRO A C 1
ATOM 1064 O O . PRO A 1 140 ? -21.970 -1.911 34.761 1.00 43.78 140 PRO A O 1
#

Secondary structure (DSSP, 8-state):
------PPPPP------PPPGGGSPPPPP--S-PPPPP-PPTT--EEEEEEEEPPP-SSS----EEEEEEEETTSPEEEP---S-SEE-PPPPPPPTTEEEEEEEEEEEEETTTTEEEEEEEEEEEEE-TTSSSS-----

Sequence (140 aa):
MAIVTHPRPLSPTHGHRDPPLASVPPCPRSYGSWESPVLCPQGEFLTSFRLRVEPSVGIRDDTAATDMEATCAGGLVLQGKGLPWGEWGAWSRSCGSSCRVCGIRTRVDLHNFFDTSGLTDLRLYCCPHAGYGWGQPETP

Radius of gyration: 18.96 Å; chains: 1; bounding box: 44×40×52 Å